Protein AF-A0A7C4KGD5-F1 (afdb_monomer)

Structure (mmCIF, N/CA/C/O backbone):
data_AF-A0A7C4KGD5-F1
#
_entry.id   AF-A0A7C4KGD5-F1
#
loop_
_atom_site.group_PDB
_atom_site.id
_atom_site.type_symbol
_atom_site.label_atom_id
_atom_site.label_alt_id
_atom_site.label_comp_id
_atom_site.label_asym_id
_atom_site.label_entity_id
_atom_site.label_seq_id
_atom_site.pdbx_PDB_ins_code
_atom_site.Cartn_x
_atom_site.Cartn_y
_atom_site.Cartn_z
_atom_site.occupancy
_atom_site.B_iso_or_equiv
_atom_site.auth_seq_id
_atom_site.auth_comp_id
_atom_site.auth_asym_id
_atom_site.auth_atom_id
_atom_site.pdbx_PDB_model_num
ATOM 1 N N . MET A 1 1 ? 15.605 -2.362 -32.881 1.00 59.12 1 MET A N 1
ATOM 2 C CA . MET A 1 1 ? 15.287 -3.649 -32.223 1.00 59.12 1 MET A CA 1
ATOM 3 C C . MET A 1 1 ? 14.161 -3.394 -31.228 1.00 59.12 1 MET A C 1
ATOM 5 O O . MET A 1 1 ? 14.339 -2.500 -30.408 1.00 59.12 1 MET A O 1
ATOM 9 N N . PRO A 1 2 ? 13.000 -4.064 -31.322 1.00 70.06 2 PRO A N 1
ATOM 10 C CA . PRO A 1 2 ? 11.943 -3.908 -30.323 1.00 70.06 2 PRO A CA 1
ATOM 11 C C . PRO A 1 2 ? 12.416 -4.486 -28.980 1.00 70.06 2 PRO A C 1
ATOM 13 O O . PRO A 1 2 ? 13.004 -5.567 -28.947 1.00 70.06 2 PRO A O 1
ATOM 16 N N . MET A 1 3 ? 12.216 -3.753 -27.881 1.00 69.19 3 MET A N 1
ATOM 17 C CA . MET A 1 3 ? 12.570 -4.241 -26.542 1.00 69.19 3 MET A CA 1
ATOM 18 C C . MET A 1 3 ? 11.687 -5.435 -26.169 1.00 69.19 3 MET A C 1
ATOM 20 O O . MET A 1 3 ? 10.484 -5.429 -26.432 1.00 69.19 3 MET A O 1
ATOM 24 N N . LYS A 1 4 ? 12.281 -6.449 -25.530 1.00 82.38 4 LYS A N 1
ATOM 25 C CA . LYS A 1 4 ? 11.534 -7.599 -25.009 1.00 82.38 4 LYS A CA 1
ATOM 26 C C . LYS A 1 4 ? 10.608 -7.136 -23.874 1.00 82.38 4 LYS A C 1
ATOM 28 O O . LYS A 1 4 ? 11.041 -6.335 -23.042 1.00 82.38 4 LYS A O 1
ATOM 33 N N . PRO A 1 5 ? 9.368 -7.644 -23.788 1.00 73.62 5 PRO A N 1
ATOM 34 C CA . PRO A 1 5 ? 8.404 -7.231 -22.765 1.00 73.62 5 PRO A CA 1
ATOM 35 C C . PRO A 1 5 ? 8.923 -7.436 -21.331 1.00 73.62 5 P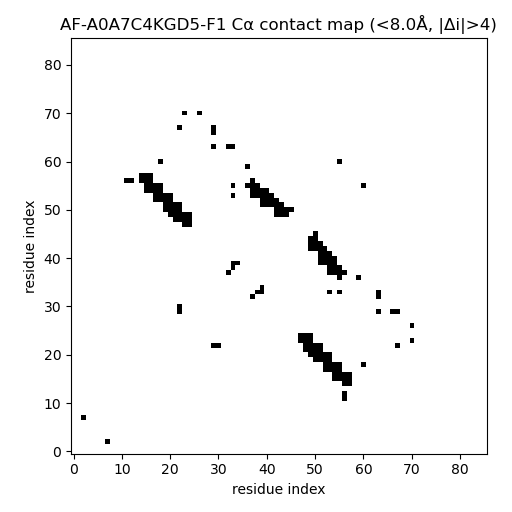RO A C 1
ATOM 37 O O . PRO A 1 5 ? 8.679 -6.601 -20.464 1.00 73.62 5 PRO A O 1
ATOM 40 N N . GLU A 1 6 ? 9.728 -8.472 -21.088 1.00 75.69 6 GLU A N 1
ATOM 41 C CA . GLU A 1 6 ? 10.384 -8.707 -19.791 1.00 75.69 6 GLU A CA 1
ATOM 42 C C . GLU A 1 6 ? 11.377 -7.603 -19.400 1.00 75.69 6 GLU A C 1
ATOM 44 O O . GLU A 1 6 ? 11.520 -7.271 -18.225 1.00 75.69 6 GLU A O 1
ATOM 49 N N . GLU A 1 7 ? 12.051 -6.996 -20.374 1.00 75.50 7 GLU A N 1
ATOM 50 C CA . GLU 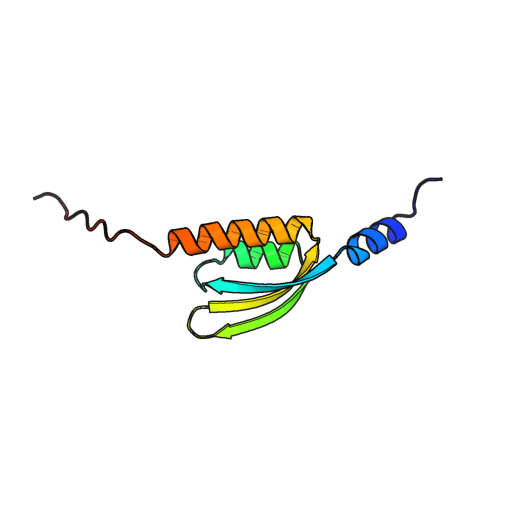A 1 7 ? 13.024 -5.931 -20.130 1.00 75.50 7 GLU A CA 1
ATOM 51 C C . GLU A 1 7 ? 12.338 -4.591 -19.852 1.00 75.50 7 GLU A C 1
ATOM 53 O O . GLU A 1 7 ? 12.807 -3.791 -19.039 1.00 75.50 7 GLU A O 1
ATOM 58 N N . VAL A 1 8 ? 11.171 -4.381 -20.467 1.00 70.62 8 VAL A N 1
ATOM 59 C CA . VAL A 1 8 ? 10.275 -3.268 -20.145 1.00 70.62 8 VAL A CA 1
ATOM 60 C C . VAL A 1 8 ? 9.764 -3.415 -18.712 1.00 70.62 8 VAL A C 1
ATOM 62 O O . VAL A 1 8 ? 9.901 -2.480 -17.925 1.00 70.62 8 VAL A O 1
ATOM 65 N N . LEU A 1 9 ? 9.277 -4.600 -18.333 1.00 68.25 9 LEU A N 1
ATOM 66 C CA . LEU A 1 9 ? 8.832 -4.884 -16.965 1.00 68.25 9 LEU A CA 1
ATOM 67 C C . LEU A 1 9 ? 9.966 -4.727 -15.946 1.00 68.25 9 LEU A C 1
ATOM 69 O O . LEU A 1 9 ? 9.769 -4.081 -14.920 1.00 68.25 9 LEU A O 1
ATOM 73 N N . ARG A 1 10 ? 11.177 -5.217 -16.246 1.00 65.31 10 ARG A N 1
ATOM 74 C CA . ARG A 1 10 ? 12.359 -5.012 -15.393 1.00 65.31 10 ARG A CA 1
ATOM 75 C C . ARG A 1 10 ? 12.718 -3.542 -15.226 1.00 65.31 10 ARG A C 1
ATOM 77 O O . ARG A 1 10 ? 13.035 -3.136 -14.116 1.00 65.31 10 ARG A O 1
ATOM 84 N N . ARG A 1 11 ? 12.664 -2.728 -16.284 1.00 67.69 11 ARG A N 1
ATOM 85 C CA . ARG A 1 11 ? 12.935 -1.281 -16.180 1.00 67.69 11 ARG A CA 1
ATOM 86 C C . ARG A 1 11 ? 11.850 -0.534 -15.415 1.00 67.69 11 ARG A C 1
ATOM 88 O O . ARG A 1 11 ? 12.169 0.435 -14.734 1.00 67.69 11 ARG A O 1
ATOM 95 N N . ILE A 1 12 ? 10.597 -0.971 -15.521 1.00 66.25 12 ILE A N 1
ATOM 96 C CA . ILE A 1 12 ? 9.488 -0.414 -14.741 1.00 66.25 12 ILE A CA 1
ATOM 97 C C . ILE A 1 12 ? 9.663 -0.780 -13.261 1.00 66.25 12 ILE A C 1
ATOM 99 O O . ILE A 1 12 ? 9.614 0.107 -12.415 1.00 66.25 12 ILE A O 1
ATOM 103 N N . ALA A 1 13 ? 9.964 -2.044 -12.953 1.00 63.84 13 ALA A N 1
ATOM 104 C CA . ALA A 1 13 ? 10.238 -2.513 -11.594 1.00 63.84 13 ALA A CA 1
ATOM 105 C C . ALA A 1 13 ? 11.495 -1.862 -10.986 1.00 63.84 13 ALA A C 1
ATOM 107 O O . ALA A 1 13 ? 11.491 -1.490 -9.818 1.00 63.84 13 ALA A O 1
ATOM 108 N N . ALA A 1 14 ? 12.545 -1.638 -11.783 1.00 65.81 14 ALA A N 1
ATOM 109 C CA . ALA A 1 14 ? 13.768 -0.952 -11.354 1.00 65.81 14 ALA A CA 1
ATOM 110 C C . ALA A 1 14 ? 13.565 0.544 -11.046 1.00 65.81 14 ALA A C 1
ATOM 112 O O . ALA A 1 14 ? 14.457 1.178 -10.491 1.00 65.81 14 ALA A O 1
ATOM 113 N N . ARG A 1 15 ? 12.411 1.118 -11.410 1.00 72.44 15 ARG A N 1
ATOM 114 C CA . ARG A 1 15 ? 12.007 2.493 -11.067 1.00 72.44 15 ARG A CA 1
ATOM 115 C C . ARG A 1 15 ? 11.037 2.553 -9.887 1.00 72.44 15 ARG A C 1
ATOM 117 O O . ARG A 1 15 ? 10.457 3.609 -9.638 1.00 72.44 15 ARG A O 1
ATOM 124 N N . GLN A 1 16 ? 10.811 1.432 -9.206 1.00 81.75 16 GLN A N 1
ATOM 125 C CA . GLN A 1 16 ? 10.004 1.412 -7.998 1.00 81.75 16 GLN A CA 1
ATOM 126 C C . GLN A 1 16 ? 10.887 1.636 -6.776 1.00 81.75 16 GLN A C 1
ATOM 128 O O . GLN A 1 16 ? 11.926 1.001 -6.611 1.00 81.75 16 GLN A O 1
ATOM 133 N N . GLU A 1 17 ? 10.441 2.539 -5.919 1.00 86.00 17 GLU A N 1
ATOM 134 C CA . GLU A 1 17 ? 11.072 2.880 -4.654 1.00 86.00 17 GLU A CA 1
ATOM 135 C C . GLU A 1 17 ? 10.190 2.406 -3.499 1.00 86.00 17 GLU A C 1
ATOM 137 O O . GLU A 1 17 ? 8.970 2.270 -3.633 1.00 86.00 17 GLU A O 1
ATOM 142 N N . GLU A 1 18 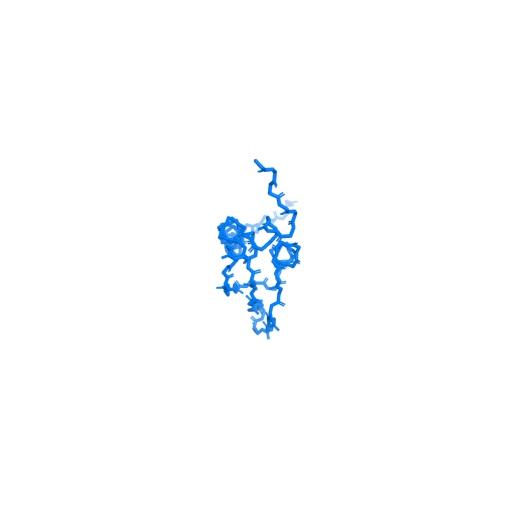? 10.812 2.111 -2.363 1.00 90.62 18 GLU A N 1
ATOM 143 C CA . GLU A 1 18 ? 10.079 1.846 -1.130 1.00 90.62 18 GLU A CA 1
ATOM 144 C C . GLU A 1 18 ? 9.671 3.168 -0.493 1.00 90.62 18 GLU A C 1
ATOM 146 O O . GLU A 1 18 ? 10.508 4.016 -0.190 1.00 90.62 18 GLU A O 1
ATOM 151 N N . ALA A 1 19 ? 8.371 3.324 -0.279 1.00 89.75 19 ALA A N 1
ATOM 152 C CA . ALA A 1 19 ? 7.784 4.475 0.375 1.00 89.75 19 ALA A CA 1
ATOM 153 C C . ALA A 1 19 ? 6.935 4.013 1.561 1.00 89.75 19 ALA A C 1
ATOM 155 O O . ALA A 1 19 ? 6.305 2.953 1.533 1.00 89.75 19 ALA A O 1
ATOM 156 N N . SER A 1 20 ? 6.936 4.819 2.620 1.00 91.06 20 SER A N 1
ATOM 157 C CA . SER A 1 20 ? 6.105 4.603 3.805 1.00 91.06 20 SER A CA 1
ATOM 158 C C . SER A 1 20 ? 5.055 5.705 3.868 1.00 91.06 20 SER A C 1
ATOM 160 O O . SER A 1 20 ? 5.401 6.884 3.823 1.00 91.06 20 SER A O 1
ATOM 162 N N . PHE A 1 21 ? 3.786 5.323 3.961 1.00 89.44 21 PHE A N 1
ATOM 163 C CA . PHE A 1 21 ? 2.651 6.236 4.047 1.00 89.44 21 PHE A CA 1
ATOM 164 C C . PHE A 1 21 ? 1.908 6.002 5.351 1.00 89.44 21 PHE A C 1
ATOM 166 O O . PHE A 1 21 ? 1.506 4.876 5.633 1.00 89.44 21 PHE A O 1
ATOM 173 N N . ARG A 1 22 ? 1.661 7.071 6.108 1.00 89.75 22 ARG A N 1
ATOM 174 C CA . ARG A 1 22 ? 0.736 7.034 7.238 1.00 89.75 22 ARG A CA 1
ATOM 175 C C . ARG A 1 22 ? -0.618 7.537 6.772 1.00 89.75 22 ARG A C 1
ATOM 177 O O . ARG A 1 22 ? -0.774 8.718 6.490 1.00 89.75 22 ARG A O 1
ATOM 184 N N . VAL A 1 23 ? -1.566 6.623 6.630 1.00 87.88 23 VAL A N 1
ATOM 185 C CA . VAL A 1 23 ? -2.900 6.897 6.099 1.00 87.88 23 VAL A CA 1
ATOM 186 C C . VAL A 1 23 ? -3.907 6.852 7.246 1.00 87.88 23 VAL A C 1
ATOM 188 O O . VAL A 1 23 ? -3.953 5.841 7.943 1.00 87.88 23 VAL A O 1
ATOM 191 N N . PRO A 1 24 ? -4.739 7.880 7.468 1.00 84.94 24 PRO A N 1
ATOM 192 C CA . PRO A 1 24 ? -5.792 7.799 8.478 1.00 84.94 24 PRO A CA 1
ATOM 193 C C . PRO A 1 24 ? -6.766 6.658 8.144 1.00 84.94 24 PRO A C 1
ATOM 195 O O . PRO A 1 24 ? -7.070 6.415 6.976 1.00 84.94 24 PRO A O 1
ATOM 198 N N . ALA A 1 25 ? -7.277 5.944 9.151 1.00 76.50 25 ALA A N 1
ATOM 199 C CA . ALA A 1 25 ? -8.085 4.733 8.952 1.00 76.50 25 ALA A CA 1
ATOM 200 C C . ALA A 1 25 ? -9.382 4.965 8.150 1.00 76.50 25 ALA A C 1
ATOM 202 O O . ALA A 1 25 ? -9.913 4.017 7.572 1.00 76.50 25 ALA A O 1
ATOM 203 N N . GLY A 1 26 ? -9.860 6.212 8.063 1.00 76.19 26 GLY A N 1
ATOM 204 C CA . GLY A 1 26 ? -10.995 6.606 7.219 1.00 76.19 26 GLY A CA 1
ATOM 205 C C . GLY A 1 26 ? -10.684 6.698 5.719 1.00 76.19 26 GLY A C 1
ATOM 206 O O . GLY A 1 26 ? -11.601 6.681 4.901 1.00 76.19 26 GLY A O 1
ATOM 207 N N . GLU A 1 27 ? -9.410 6.737 5.320 1.00 81.88 27 GLU A N 1
ATOM 208 C CA . GLU A 1 27 ? -8.996 6.950 3.929 1.00 81.88 27 GLU A CA 1
ATOM 209 C C . GLU A 1 27 ? -8.732 5.641 3.182 1.00 81.88 27 GLU A C 1
ATOM 211 O O . GLU A 1 27 ? -7.634 5.332 2.709 1.00 81.88 27 GLU A O 1
ATOM 216 N N . GLY A 1 28 ? -9.807 4.866 3.015 1.00 83.31 28 GLY A N 1
ATOM 217 C CA . GLY A 1 28 ? -9.799 3.621 2.244 1.00 83.31 28 GLY A CA 1
ATOM 218 C C . GLY A 1 28 ? -9.396 3.804 0.774 1.00 83.31 28 GLY A C 1
ATOM 219 O O . GLY A 1 28 ? -8.842 2.887 0.173 1.00 83.31 28 GLY A O 1
ATOM 220 N N . ARG A 1 29 ? -9.611 4.998 0.199 1.00 87.38 29 ARG A N 1
ATOM 221 C CA . ARG A 1 29 ? -9.244 5.316 -1.193 1.00 87.38 29 ARG A CA 1
ATOM 222 C C . ARG A 1 29 ? -7.736 5.325 -1.412 1.00 87.38 29 ARG A C 1
ATOM 224 O O . ARG A 1 29 ? -7.267 4.767 -2.400 1.00 87.38 29 ARG A O 1
ATOM 231 N N . LEU A 1 30 ? -6.981 5.934 -0.497 1.00 87.56 30 LEU A N 1
ATOM 232 C CA . LEU A 1 30 ? -5.522 5.953 -0.580 1.00 87.56 30 LEU A CA 1
ATOM 233 C C . LEU A 1 30 ? -4.951 4.542 -0.385 1.00 87.56 30 LEU A C 1
ATOM 235 O O . LEU A 1 30 ? -4.075 4.122 -1.133 1.00 87.56 30 LEU A O 1
ATOM 239 N N . LEU A 1 31 ? -5.507 3.776 0.555 1.00 87.69 31 LEU A N 1
ATOM 240 C CA . LEU A 1 31 ? -5.114 2.383 0.780 1.00 87.69 31 LEU A CA 1
ATOM 241 C C . LEU A 1 31 ? -5.357 1.496 -0.450 1.00 87.69 31 LEU A C 1
ATOM 243 O O . LEU A 1 31 ? -4.479 0.717 -0.818 1.00 87.69 31 LEU A O 1
ATOM 247 N N . ALA A 1 32 ? -6.513 1.638 -1.103 1.00 89.81 32 ALA A N 1
ATOM 248 C CA . ALA A 1 32 ? -6.827 0.921 -2.336 1.00 89.81 32 ALA A CA 1
ATOM 249 C C . ALA A 1 32 ? -5.870 1.305 -3.473 1.00 89.81 32 ALA A C 1
ATOM 251 O O . ALA A 1 32 ? -5.317 0.428 -4.128 1.00 89.81 32 ALA A O 1
ATOM 252 N N . PHE A 1 33 ? -5.593 2.602 -3.647 1.00 90.62 33 PHE A N 1
ATOM 253 C CA . PHE A 1 33 ? -4.643 3.082 -4.651 1.00 90.62 3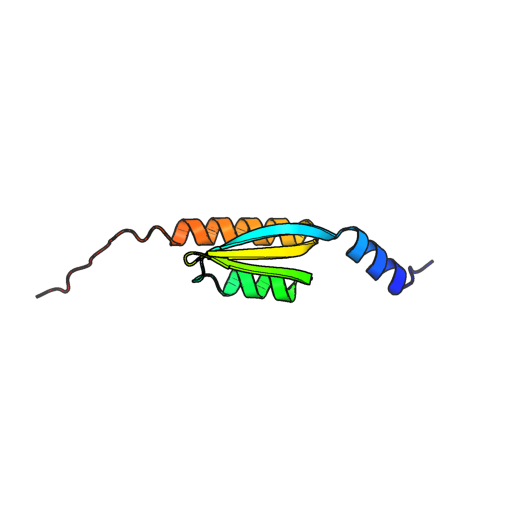3 PHE A CA 1
ATOM 254 C C . PHE A 1 33 ? -3.242 2.482 -4.460 1.00 90.62 33 PHE A C 1
ATOM 256 O O . PHE A 1 33 ? -2.631 2.017 -5.423 1.00 90.62 33 PHE A O 1
ATOM 263 N N . LEU A 1 34 ? -2.738 2.453 -3.221 1.00 89.25 34 LEU A N 1
ATOM 264 C CA . LEU A 1 34 ? -1.431 1.868 -2.910 1.00 89.25 34 LEU A CA 1
ATOM 265 C C . LEU A 1 34 ? -1.388 0.358 -3.180 1.00 89.25 34 LEU A C 1
ATOM 267 O O . LEU A 1 34 ? -0.361 -0.137 -3.636 1.00 89.25 34 LEU A O 1
ATOM 271 N N . ALA A 1 35 ? -2.489 -0.355 -2.933 1.00 87.81 35 ALA A N 1
ATOM 272 C CA . ALA A 1 35 ? -2.599 -1.785 -3.211 1.00 87.81 35 ALA A CA 1
ATOM 273 C C . ALA A 1 35 ? -2.754 -2.106 -4.711 1.00 87.81 35 ALA A C 1
ATOM 275 O O . ALA A 1 35 ? -2.279 -3.144 -5.158 1.00 87.81 35 ALA A O 1
ATOM 276 N N . GLU A 1 36 ? -3.393 -1.230 -5.494 1.00 89.00 36 GLU A N 1
ATOM 277 C CA . GLU A 1 36 ? -3.547 -1.400 -6.948 1.00 89.00 36 GLU A CA 1
ATOM 278 C C . GLU A 1 36 ? -2.279 -1.046 -7.731 1.00 89.00 36 GLU A C 1
ATOM 280 O O . GLU A 1 36 ? -1.965 -1.672 -8.742 1.00 89.00 36 GLU A O 1
ATOM 285 N N . ARG A 1 37 ? -1.578 0.013 -7.313 1.00 88.00 37 ARG A N 1
ATOM 286 C CA . ARG A 1 37 ? -0.484 0.625 -8.089 1.00 88.00 37 ARG A CA 1
ATOM 287 C C . ARG A 1 37 ? 0.898 0.261 -7.561 1.00 88.00 37 ARG A C 1
ATOM 289 O O . ARG A 1 37 ? 1.890 0.451 -8.263 1.00 88.00 37 ARG A O 1
ATOM 296 N N . GLY A 1 38 ? 0.968 -0.229 -6.329 1.00 87.00 38 GLY A N 1
ATOM 297 C CA . GLY A 1 38 ? 2.194 -0.630 -5.661 1.00 87.00 38 GLY A CA 1
ATOM 298 C C . GLY A 1 38 ? 2.112 -2.048 -5.110 1.00 87.00 38 GLY A C 1
ATOM 299 O O . GLY A 1 38 ? 1.076 -2.703 -5.126 1.00 87.00 38 GLY A O 1
ATOM 300 N N . THR A 1 39 ? 3.245 -2.534 -4.618 1.00 89.00 39 THR A N 1
ATOM 301 C CA . THR A 1 39 ? 3.326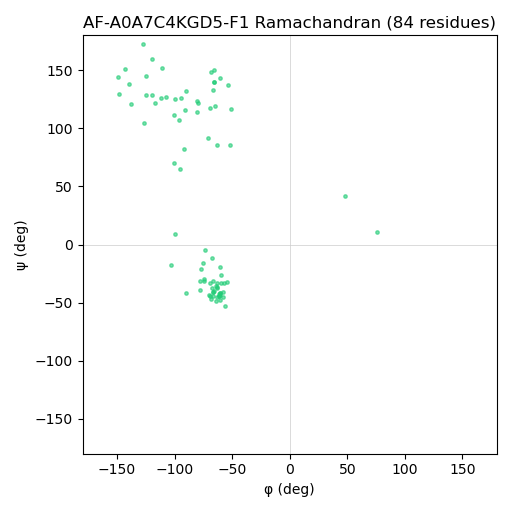 -3.791 -3.870 1.00 89.00 39 THR A CA 1
ATOM 302 C C . THR A 1 39 ? 3.397 -3.470 -2.388 1.00 89.00 39 THR A C 1
ATOM 304 O O . THR A 1 39 ? 4.390 -2.902 -1.932 1.00 89.00 39 THR A O 1
ATOM 307 N N . VAL A 1 40 ? 2.350 -3.804 -1.634 1.00 90.00 40 VAL A N 1
ATOM 308 C CA . VAL A 1 40 ? 2.334 -3.613 -0.178 1.00 90.00 40 VAL A CA 1
ATOM 309 C C . VAL A 1 40 ? 3.317 -4.594 0.455 1.00 90.00 40 VAL A C 1
ATOM 311 O O . VAL A 1 40 ? 3.161 -5.805 0.327 1.00 90.00 40 VAL A O 1
ATOM 314 N N . LEU A 1 41 ? 4.337 -4.057 1.118 1.00 90.94 41 LEU A N 1
ATOM 315 C CA . LEU A 1 41 ? 5.360 -4.824 1.825 1.00 90.94 41 LEU A CA 1
ATOM 316 C C . LEU A 1 41 ? 4.954 -5.066 3.277 1.00 90.94 41 LEU A C 1
ATOM 318 O O . LEU A 1 41 ? 5.127 -6.160 3.801 1.00 90.94 41 LEU A O 1
ATOM 322 N N . GLU A 1 42 ? 4.403 -4.041 3.925 1.00 91.44 42 GLU A N 1
ATOM 323 C CA . GLU A 1 42 ? 3.999 -4.098 5.326 1.00 91.44 42 GLU A CA 1
ATOM 324 C C . GLU A 1 42 ? 2.802 -3.177 5.558 1.00 91.44 42 GLU A C 1
ATOM 326 O O . GLU A 1 42 ? 2.698 -2.104 4.960 1.00 91.44 42 GLU A O 1
ATOM 331 N N . ARG A 1 43 ? 1.894 -3.592 6.440 1.00 90.00 43 ARG A N 1
ATOM 332 C CA . ARG A 1 43 ? 0.747 -2.789 6.857 1.00 90.00 43 ARG A CA 1
ATOM 333 C C . ARG A 1 43 ? 0.557 -2.920 8.357 1.00 90.00 43 ARG A C 1
ATOM 335 O O . ARG A 1 43 ? 0.328 -4.018 8.859 1.00 90.00 43 ARG A O 1
ATOM 342 N N . ARG A 1 44 ? 0.622 -1.796 9.062 1.00 91.12 44 ARG A N 1
ATOM 343 C CA . ARG A 1 44 ? 0.474 -1.726 10.511 1.00 91.12 44 ARG A CA 1
ATOM 344 C C . ARG A 1 44 ? -0.628 -0.746 10.874 1.00 91.12 44 ARG A C 1
ATOM 346 O O . ARG A 1 44 ? -0.625 0.393 10.428 1.00 91.12 44 ARG A O 1
ATOM 353 N N . TYR A 1 45 ? -1.561 -1.195 11.696 1.00 88.06 45 TYR A N 1
ATOM 354 C CA . TYR A 1 45 ? -2.662 -0.373 12.186 1.00 88.06 45 TYR A CA 1
ATOM 355 C C . TYR A 1 45 ? -2.310 0.112 13.590 1.00 88.06 45 TYR A C 1
ATOM 357 O O . TYR A 1 45 ? -1.981 -0.704 14.452 1.00 88.06 45 TYR A O 1
ATOM 365 N N . ALA A 1 46 ? -2.342 1.422 13.818 1.00 84.69 46 ALA A N 1
ATOM 366 C CA . ALA A 1 46 ? -2.014 2.026 15.106 1.00 84.69 46 ALA A CA 1
ATOM 367 C C . ALA A 1 46 ? -2.827 3.309 15.320 1.00 84.69 46 ALA A C 1
ATOM 369 O O . ALA A 1 46 ? -2.831 4.171 14.454 1.00 84.69 46 ALA A O 1
ATOM 370 N N . ASN A 1 47 ? -3.498 3.444 16.473 1.00 80.38 47 ASN A N 1
ATOM 371 C CA . ASN A 1 47 ? -4.199 4.671 16.902 1.00 80.38 47 ASN A CA 1
ATOM 372 C C . ASN A 1 47 ? -5.117 5.325 15.844 1.00 80.38 47 ASN A C 1
ATOM 374 O O . ASN A 1 47 ? -5.145 6.542 15.707 1.00 80.38 47 ASN A O 1
ATOM 378 N N . GLY A 1 48 ? -5.880 4.532 15.084 1.00 83.31 48 GLY A N 1
ATOM 379 C CA . GLY A 1 48 ? -6.766 5.077 14.044 1.00 83.31 48 GLY A CA 1
ATOM 380 C C . GLY A 1 48 ? -6.038 5.533 12.774 1.00 83.31 48 GLY A C 1
ATOM 381 O O . GLY A 1 48 ? -6.646 6.138 11.895 1.00 83.31 48 GLY A O 1
ATOM 382 N N . GLU A 1 49 ? -4.760 5.194 12.643 1.00 87.56 49 GLU A N 1
ATOM 383 C CA . GLU A 1 49 ? -3.936 5.379 11.458 1.00 87.56 49 GLU A CA 1
ATOM 384 C C . GLU A 1 49 ? -3.416 4.023 10.956 1.00 87.56 49 GLU A C 1
ATOM 386 O O . GLU A 1 49 ? -3.393 3.007 11.661 1.00 87.56 49 GLU A O 1
ATOM 391 N N . VAL A 1 50 ? -3.023 4.000 9.691 1.00 89.44 50 VAL A N 1
ATOM 392 C CA . VAL A 1 50 ? -2.524 2.834 8.975 1.00 89.44 50 VAL A CA 1
ATOM 393 C C . VAL A 1 50 ? -1.185 3.213 8.363 1.00 89.44 50 VAL A C 1
ATOM 395 O O . VAL A 1 50 ? -1.124 3.932 7.368 1.00 89.44 50 VAL A O 1
ATOM 398 N N . ASP A 1 51 ? -0.110 2.721 8.961 1.00 90.94 51 ASP A N 1
ATOM 399 C CA . ASP A 1 51 ? 1.238 2.820 8.419 1.00 90.94 51 ASP A CA 1
ATOM 400 C C . ASP A 1 51 ? 1.404 1.721 7.357 1.00 90.94 51 ASP A C 1
ATOM 402 O O . ASP A 1 51 ? 1.327 0.524 7.649 1.00 90.94 51 ASP A O 1
ATOM 406 N N . VAL A 1 52 ? 1.567 2.120 6.099 1.00 91.38 52 VAL A N 1
ATOM 407 C CA . VAL A 1 52 ? 1.715 1.223 4.951 1.00 91.38 52 VAL A CA 1
ATOM 408 C C . VAL A 1 52 ? 3.077 1.434 4.323 1.00 91.38 52 VAL A C 1
ATOM 410 O O . VAL A 1 52 ? 3.388 2.524 3.844 1.00 91.38 52 VAL A O 1
ATOM 413 N N . ARG A 1 53 ? 3.870 0.367 4.258 1.00 93.12 53 ARG A N 1
ATOM 414 C CA . ARG A 1 53 ? 5.078 0.310 3.437 1.00 93.12 53 ARG A CA 1
ATOM 415 C C . ARG A 1 53 ? 4.739 -0.324 2.110 1.00 93.12 53 ARG A C 1
ATOM 417 O O . ARG A 1 53 ? 4.198 -1.427 2.056 1.00 93.12 53 ARG A O 1
ATOM 424 N N . VAL A 1 54 ? 5.068 0.371 1.036 1.00 92.50 54 VAL A N 1
ATOM 425 C CA . VAL A 1 54 ? 4.723 -0.028 -0.322 1.00 92.50 54 VAL A CA 1
ATOM 426 C C . VAL A 1 54 ? 5.900 0.243 -1.240 1.00 92.50 54 VAL A C 1
ATOM 428 O O . VAL A 1 54 ? 6.546 1.287 -1.159 1.00 92.50 54 VAL A O 1
ATOM 431 N N . ARG A 1 55 ? 6.176 -0.700 -2.136 1.00 91.38 55 ARG A N 1
ATOM 432 C CA . ARG A 1 55 ? 7.082 -0.481 -3.256 1.00 91.38 55 ARG A CA 1
ATOM 433 C C . ARG A 1 55 ? 6.267 0.023 -4.441 1.00 91.38 55 ARG A C 1
ATOM 435 O O . ARG A 1 55 ? 5.378 -0.676 -4.924 1.00 91.38 55 ARG A O 1
ATOM 442 N N . ILE A 1 56 ? 6.521 1.253 -4.867 1.00 90.62 56 ILE A N 1
ATOM 443 C CA . ILE A 1 56 ? 5.700 1.974 -5.845 1.00 90.62 56 ILE A CA 1
ATOM 444 C C . ILE A 1 56 ? 6.594 2.817 -6.760 1.00 90.62 56 ILE A C 1
ATOM 446 O O . ILE A 1 56 ? 7.686 3.221 -6.375 1.00 90.62 56 ILE A O 1
ATOM 450 N N . GLY A 1 57 ? 6.170 3.057 -8.002 1.00 89.31 57 GLY A N 1
ATOM 451 C CA . GLY A 1 57 ? 6.918 3.920 -8.923 1.00 89.31 57 GLY A CA 1
ATOM 452 C C . GLY A 1 57 ? 6.895 5.383 -8.479 1.00 89.31 57 GLY A C 1
ATOM 453 O O . GLY A 1 57 ? 5.882 5.842 -7.954 1.00 89.31 57 GLY A O 1
ATOM 454 N N . SER A 1 58 ? 7.955 6.149 -8.756 1.00 86.00 58 SER A N 1
ATOM 455 C CA . SER A 1 58 ? 8.061 7.561 -8.338 1.00 86.00 58 SER A CA 1
ATOM 456 C C . SER A 1 58 ? 6.874 8.436 -8.789 1.00 86.00 58 SER A C 1
ATOM 458 O O . SER A 1 58 ? 6.461 9.351 -8.080 1.00 86.00 58 SER A O 1
ATOM 460 N N . ALA A 1 59 ? 6.276 8.144 -9.951 1.00 86.56 59 ALA A N 1
ATOM 461 C CA . ALA A 1 59 ? 5.104 8.869 -10.450 1.00 86.56 59 ALA A CA 1
ATOM 462 C C . ALA A 1 59 ? 3.829 8.575 -9.640 1.00 86.56 59 ALA A C 1
ATOM 464 O O . ALA A 1 59 ? 3.069 9.492 -9.323 1.00 86.56 59 ALA A O 1
ATOM 465 N N . ASP A 1 60 ? 3.584 7.308 -9.296 1.00 89.38 60 ASP A N 1
ATOM 466 C CA . ASP A 1 60 ? 2.442 6.921 -8.468 1.00 89.38 60 ASP A CA 1
ATOM 467 C C . ASP A 1 60 ? 2.677 7.296 -6.994 1.00 89.38 60 ASP A C 1
ATOM 469 O O . ASP A 1 60 ? 1.724 7.681 -6.320 1.00 89.38 60 ASP A O 1
ATOM 473 N N . ARG A 1 61 ? 3.933 7.320 -6.520 1.00 88.62 61 ARG A N 1
ATOM 474 C CA . ARG A 1 61 ? 4.308 7.889 -5.215 1.00 88.62 61 ARG A CA 1
ATOM 475 C C . ARG A 1 61 ? 3.858 9.345 -5.099 1.00 88.62 61 ARG A C 1
ATOM 477 O O . ARG A 1 61 ? 3.122 9.676 -4.176 1.00 88.62 61 ARG A O 1
ATOM 484 N N . ALA A 1 62 ? 4.220 10.187 -6.068 1.00 89.19 62 ALA A N 1
ATOM 485 C CA . ALA A 1 62 ? 3.831 11.597 -6.067 1.00 89.19 62 ALA A CA 1
ATOM 486 C C . ALA A 1 62 ? 2.299 11.781 -6.068 1.00 89.19 62 ALA A C 1
ATOM 488 O O . ALA A 1 62 ? 1.769 12.716 -5.462 1.00 89.19 62 ALA A O 1
ATOM 489 N N . ARG A 1 63 ? 1.558 10.872 -6.721 1.00 89.44 63 ARG A N 1
ATOM 490 C CA . ARG A 1 63 ? 0.087 10.851 -6.660 1.00 89.44 63 ARG A CA 1
ATOM 491 C C . ARG A 1 63 ? -0.425 10.450 -5.279 1.00 89.44 63 ARG A C 1
ATOM 493 O O . ARG A 1 63 ? -1.327 11.114 -4.776 1.00 89.44 63 ARG A O 1
ATOM 500 N N . ALA A 1 64 ? 0.153 9.418 -4.669 1.00 88.81 64 ALA A N 1
ATOM 501 C CA . ALA A 1 64 ? -0.200 8.978 -3.323 1.00 88.81 64 ALA A CA 1
ATOM 502 C C . ALA A 1 64 ? 0.067 10.071 -2.276 1.00 88.81 64 ALA A C 1
ATOM 504 O O . ALA A 1 64 ? -0.795 10.335 -1.444 1.00 88.81 64 ALA A O 1
ATOM 505 N N . GLU A 1 65 ? 1.199 10.777 -2.361 1.00 89.69 65 GLU A N 1
ATOM 506 C CA . GLU A 1 65 ? 1.514 11.924 -1.493 1.00 89.69 65 GLU A CA 1
ATOM 507 C C . GLU A 1 65 ? 0.482 13.048 -1.650 1.00 89.69 65 GLU A C 1
ATOM 509 O O . GLU A 1 65 ? 0.007 13.618 -0.668 1.00 89.69 65 GLU A O 1
ATOM 514 N N . ARG A 1 66 ? 0.062 13.334 -2.886 1.00 89.31 66 ARG A N 1
ATOM 515 C CA . ARG A 1 66 ? -0.968 14.341 -3.162 1.00 89.31 66 ARG A CA 1
ATOM 516 C C . ARG A 1 66 ? -2.351 13.939 -2.646 1.00 89.31 66 ARG A C 1
ATOM 518 O O . ARG A 1 66 ? -3.081 14.797 -2.158 1.00 89.31 66 ARG A O 1
ATOM 525 N N . MET A 1 67 ? -2.711 12.662 -2.740 1.00 87.62 67 MET A N 1
ATOM 526 C CA . MET A 1 67 ? -3.941 12.136 -2.139 1.00 87.62 67 MET A CA 1
ATOM 527 C C . MET A 1 67 ? -3.885 12.198 -0.614 1.00 87.62 67 MET A C 1
ATOM 529 O O . MET A 1 67 ? -4.873 12.569 0.008 1.00 87.62 67 MET A O 1
ATOM 533 N N . LEU A 1 68 ? -2.728 11.895 -0.020 1.00 86.06 68 LEU A N 1
ATOM 534 C CA . LEU A 1 68 ? -2.530 12.007 1.419 1.00 86.06 68 LEU A C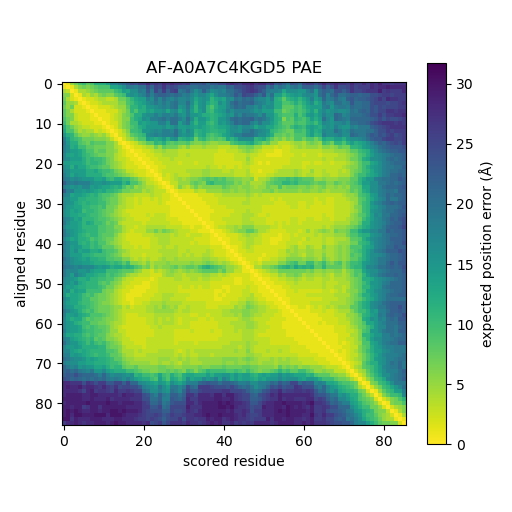A 1
ATOM 535 C C . LEU A 1 68 ? -2.720 13.453 1.889 1.00 86.06 68 LEU A C 1
ATOM 537 O O . LEU A 1 68 ? -3.433 13.674 2.857 1.00 86.06 68 LEU A O 1
ATOM 541 N N . LEU A 1 69 ? -2.159 14.434 1.177 1.00 85.12 69 LEU A N 1
ATOM 542 C CA . LEU A 1 69 ? -2.361 15.861 1.460 1.00 85.12 69 LEU A CA 1
ATOM 543 C C . LEU A 1 69 ? -3.843 16.277 1.409 1.00 85.12 69 LEU A C 1
ATOM 545 O O . LEU A 1 69 ? -4.296 17.048 2.252 1.00 85.12 69 LEU A O 1
ATOM 549 N N . ASP A 1 70 ? -4.608 15.765 0.441 1.00 83.12 70 ASP A N 1
ATOM 550 C CA . ASP A 1 70 ? -6.057 16.010 0.351 1.00 83.12 70 ASP A CA 1
ATOM 551 C C . ASP A 1 70 ? -6.820 15.367 1.519 1.00 83.12 70 ASP A C 1
ATOM 553 O O . ASP A 1 70 ? -7.712 15.982 2.107 1.00 83.12 70 ASP A O 1
ATOM 557 N N . ALA A 1 71 ? -6.420 14.152 1.892 1.00 75.94 71 ALA A N 1
ATOM 558 C CA . ALA A 1 71 ? -6.940 13.431 3.041 1.00 75.94 71 ALA A CA 1
ATOM 559 C C . ALA A 1 71 ? -6.706 14.186 4.356 1.00 75.94 71 ALA A C 1
ATOM 561 O O . ALA A 1 71 ? -7.654 14.358 5.120 1.00 75.94 71 ALA A O 1
ATOM 562 N N . THR A 1 72 ? -5.493 14.697 4.617 1.00 72.19 72 THR A N 1
ATOM 563 C CA . THR A 1 72 ? -5.228 15.454 5.859 1.00 72.19 72 THR A CA 1
ATOM 564 C C . THR A 1 72 ? -6.069 16.726 5.924 1.00 72.19 72 THR A C 1
ATOM 566 O O . THR A 1 72 ? -6.574 17.082 6.986 1.00 72.19 72 THR A O 1
ATOM 569 N N . ARG A 1 73 ? -6.287 17.381 4.778 1.00 71.62 73 ARG A N 1
ATOM 570 C CA . ARG A 1 73 ? -7.083 18.607 4.689 1.00 71.62 73 ARG A CA 1
ATOM 571 C C . ARG A 1 73 ? -8.567 18.378 4.995 1.00 71.62 73 ARG A C 1
ATOM 573 O O . ARG A 1 73 ? 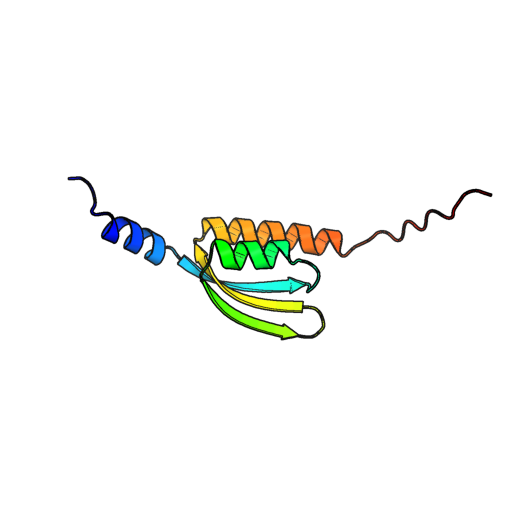-9.210 19.282 5.517 1.00 71.62 73 ARG A O 1
ATOM 580 N N . LYS A 1 74 ? -9.118 17.201 4.688 1.00 60.50 74 LYS A N 1
ATOM 581 C CA . LYS A 1 74 ? -10.518 16.852 5.004 1.00 60.50 74 LYS A CA 1
ATOM 582 C C . LYS A 1 74 ? -10.749 16.491 6.470 1.00 60.50 74 LYS A C 1
ATOM 584 O O . LYS A 1 74 ? -11.880 16.593 6.931 1.00 60.50 74 LYS A O 1
ATOM 589 N N . VAL A 1 75 ? -9.701 16.098 7.195 1.00 56.59 75 VAL A N 1
ATOM 590 C CA . VAL A 1 75 ? -9.768 15.780 8.635 1.00 56.59 75 VAL A CA 1
ATOM 591 C C . VAL A 1 75 ? -9.906 17.043 9.501 1.00 56.59 75 VAL A C 1
ATOM 593 O O . VAL A 1 75 ? -10.159 16.932 10.694 1.00 56.59 75 VAL A O 1
ATOM 596 N N . SER A 1 76 ? -9.858 18.239 8.906 1.00 46.78 76 SER A N 1
ATOM 597 C CA . SER A 1 76 ? -10.432 19.449 9.497 1.00 46.78 76 SER A CA 1
ATOM 598 C C . SER A 1 76 ? -11.878 19.630 9.014 1.00 46.78 76 SER A C 1
ATOM 600 O O . SER A 1 76 ? -12.101 20.396 8.070 1.00 46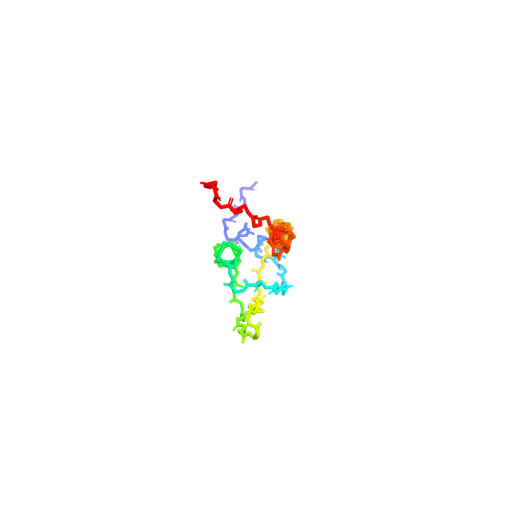.78 76 SER A O 1
ATOM 602 N N . PRO A 1 77 ? -12.892 18.972 9.609 1.00 47.09 77 PRO A N 1
ATOM 603 C CA . PRO A 1 77 ? -14.229 19.509 9.499 1.00 47.09 77 PRO A CA 1
ATOM 604 C C . PRO A 1 77 ? -14.210 20.845 10.243 1.00 47.09 77 PRO A C 1
ATOM 606 O O . PRO A 1 77 ? -13.936 20.911 11.439 1.00 47.09 77 PRO A O 1
ATOM 609 N N . SER A 1 78 ? -14.502 21.935 9.538 1.00 45.84 78 SER A N 1
ATOM 610 C CA . SER A 1 78 ? -15.238 23.001 10.200 1.00 45.84 78 SER A CA 1
ATOM 611 C C . SER A 1 78 ? -16.451 22.336 10.845 1.00 45.84 78 SER A C 1
ATOM 613 O O . SER A 1 78 ? -17.278 21.759 10.137 1.00 45.84 78 SER A O 1
ATOM 615 N N . GLU A 1 79 ? -16.528 22.384 12.173 1.00 48.00 79 GLU A N 1
ATOM 616 C CA . GLU A 1 79 ? -17.795 22.395 12.899 1.00 48.00 79 GLU A CA 1
ATOM 617 C C . GLU A 1 79 ? -18.644 23.524 12.300 1.00 48.00 79 GLU A C 1
ATOM 619 O O . GLU A 1 79 ? -18.588 24.681 12.700 1.00 48.00 79 GLU A O 1
ATOM 624 N N . GLY A 1 80 ? -19.351 23.201 11.224 1.00 47.94 80 GLY A N 1
ATOM 625 C CA . GLY A 1 80 ? -20.488 23.945 10.724 1.00 47.94 80 GLY A CA 1
ATOM 626 C C . GLY A 1 80 ? -21.715 23.199 11.199 1.00 47.94 80 GLY A C 1
ATOM 627 O O . GLY A 1 80 ? -22.373 22.530 10.406 1.00 47.94 80 GLY A O 1
ATOM 628 N N . GLU A 1 81 ? -21.960 23.252 12.505 1.00 49.31 81 GLU A N 1
ATOM 629 C CA . GLU A 1 81 ? -23.229 22.862 13.103 1.00 49.31 81 GLU A CA 1
ATOM 630 C C . GLU A 1 81 ? -24.299 23.820 12.563 1.00 49.31 81 GLU A C 1
ATOM 632 O O . GLU A 1 81 ? -24.578 24.884 13.108 1.00 49.31 81 GLU A O 1
ATOM 637 N N . GLY A 1 82 ? -24.840 23.483 11.393 1.00 48.69 82 GLY A N 1
ATOM 638 C CA . GLY A 1 82 ? -26.084 24.047 10.906 1.00 48.69 82 GLY A CA 1
ATOM 639 C C . GLY A 1 82 ? -27.203 23.474 11.759 1.00 48.69 82 GLY A C 1
ATOM 640 O O . GLY A 1 82 ? -27.703 22.389 11.465 1.00 48.69 82 GLY A O 1
ATOM 641 N N . ALA A 1 83 ? -27.556 24.179 12.832 1.00 60.22 83 ALA A N 1
ATOM 642 C CA . ALA A 1 83 ? -28.774 23.908 13.580 1.00 60.22 83 ALA A CA 1
ATOM 643 C C . ALA A 1 83 ? -29.982 23.909 12.614 1.00 60.22 83 ALA A C 1
ATOM 645 O O . ALA A 1 83 ? -30.038 24.760 11.716 1.00 60.22 83 ALA A O 1
ATOM 646 N N . PRO A 1 84 ? -30.925 22.958 12.742 1.00 67.50 84 PRO A N 1
ATOM 647 C CA . PRO A 1 84 ? -32.111 22.925 11.895 1.00 67.50 84 PRO A CA 1
ATOM 648 C C . PRO A 1 84 ? -32.997 24.154 12.169 1.00 67.50 84 PRO A C 1
ATOM 650 O O . PRO A 1 84 ? -32.986 24.675 13.285 1.00 67.50 84 PRO A O 1
ATOM 653 N N . PRO A 1 85 ? -33.750 24.640 11.167 1.00 68.44 85 PRO A N 1
ATOM 654 C CA . PRO A 1 85 ? -34.639 25.776 11.348 1.00 68.44 85 PRO A CA 1
ATOM 655 C C . PRO A 1 85 ? -35.937 25.314 12.018 1.00 68.44 85 PRO A C 1
ATOM 657 O O . PRO A 1 85 ? -36.632 24.484 11.438 1.00 68.44 85 PRO A O 1
ATOM 660 N N . GLU A 1 86 ? -36.278 25.883 13.175 1.00 64.00 86 GLU A N 1
ATOM 661 C CA . GLU A 1 86 ? -37.658 26.001 13.683 1.00 64.00 86 GLU A CA 1
ATOM 662 C C . GLU A 1 86 ? -37.841 27.318 14.445 1.00 64.00 86 GLU A C 1
ATOM 664 O O . GLU A 1 86 ? -36.951 27.670 15.256 1.00 64.00 86 GLU A O 1
#

pLDDT: mean 79.11, std 13.35, range [45.84, 93.12]

Organism: NCBI:txid229919

Nearest PDB structures (foldseek):
  8uu8-assembly1_v  TM=8.168E-01  e=4.189E-03  Listeria monocytogenes EGD-e
  1x4n-assembly1_A  TM=5.882E-01  e=6.879E-02  Mus musculus
  5u99-assembly1_A  TM=6.553E-01  e=1.385E-01  Mycobacterium tuberculosis H37Rv
  6n0i-assembly1_A  TM=6.418E-01  e=1.903E-01  Pseudomonas putida KT2440
  7vkr-assembly3_C  TM=4.399E-01  e=2.787E-01  Drosophila melanogaster

Mean predicted aligned error: 10.44 Å

Foldseek 3Di:
DDDDVVVVVVVQLVQWDKDKDKAFLPCVVLVVLQVVAWAWPDWDDDDRIIITITTHGPVSVVVSVVVRVVRVVVVDDDPPPPDDDD

Radius of gyration: 18.1 Å; Cα contacts (8 Å, |Δi|>4): 92; chains: 1; bo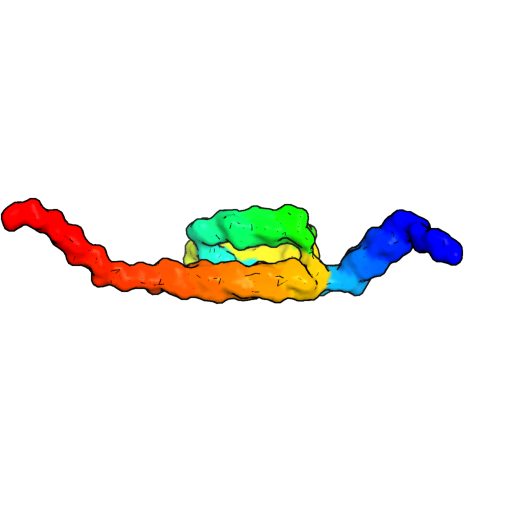unding box: 53×35×49 Å

Solvent-accessible surface area (backbone atoms only — not comparable to full-atom values): 5169 Å² total; per-residue (Å²): 131,86,80,54,70,69,58,54,51,48,56,54,57,72,50,40,45,83,46,77,44,80,40,53,64,86,48,58,66,60,55,49,49,45,57,74,70,24,48,70,77,45,79,46,80,53,98,69,29,31,43,35,32,27,40,26,34,64,72,58,44,56,49,50,54,53,51,48,54,54,53,59,59,61,74,58,67,75,87,71,80,74,75,80,92,129

Sequence (86 aa):
MPMKPEEVLRRIAARQEEASFRVPAGEGRLLAFLAERGTVLERRYANGEVDVRVRIGSADRARAERMLLDATRKVSPSEGEGAPPE

Secondary structure (DSSP, 8-state):
-PPPHHHHHHHHHTTEEEEEEEEETT-HHHHHHHHHHSEEEEEEEETTEEEEEEEEEHHHHHHHHHHHHHHHHHT-------PPP-